Protein AF-A0A383E9S2-F1 (afdb_monomer)

InterPro domains:
  IPR004007 DhaL domain [PF02734] (7-67)
  IPR004007 DhaL domain [PS51480] (1-68)
  IPR036117 DhaL domain superfamily [G3DSA:1.25.40.340] (2-70)
  IPR036117 DhaL domain superfamily [SSF101473] (15-68)

Secondary structure (DSSP, 8-state):
--SSSSSTTHHHHHHHHHHHHHHHHHHHHHGGGPPP-STGGGGGGGGGTTS--HHHHHHHHHHHHHHHHHHT-

Nearest PDB structures (foldseek):
  7qho-assembly1_A  TM=4.620E-01  e=2.897E+00  Corynebacterium glutamicum ATCC 13032
  6epc-assembly1_V  TM=3.523E-01  e=9.846E+00  Rattus norvegicus

Organism: NCBI:txid408172

pLDDT: mean 86.12, std 15.55, range [43.56, 98.38]

Structure (mmCIF, N/CA/C/O backbone):
data_AF-A0A383E9S2-F1
#
_entry.id   AF-A0A383E9S2-F1
#
loop_
_atom_site.group_PDB
_atom_site.id
_atom_site.type_symbol
_atom_site.label_atom_id
_atom_site.label_alt_id
_atom_site.label_comp_id
_atom_site.label_asym_id
_atom_site.label_entity_id
_atom_site.label_seq_id
_atom_site.pdbx_PDB_ins_code
_atom_site.Cartn_x
_atom_site.Cartn_y
_atom_site.Cartn_z
_atom_site.occupancy
_atom_site.B_iso_or_equiv
_atom_site.auth_seq_id
_atom_site.auth_comp_id
_atom_site.auth_asym_id
_atom_site.auth_atom_id
_atom_site.pdbx_PDB_model_num
ATOM 1 N N . SER A 1 1 ? -25.109 14.062 36.458 1.00 45.44 1 SER A N 1
ATOM 2 C CA . SER A 1 1 ? -24.149 14.859 35.663 1.00 45.44 1 SER A CA 1
ATOM 3 C C . SER A 1 1 ? -22.810 14.141 35.406 1.00 45.44 1 SER A C 1
ATOM 5 O O . SER A 1 1 ? -21.770 14.777 35.349 1.00 45.44 1 SER A O 1
ATOM 7 N N . LYS A 1 2 ? -22.788 12.807 35.234 1.00 50.59 2 LYS A N 1
ATO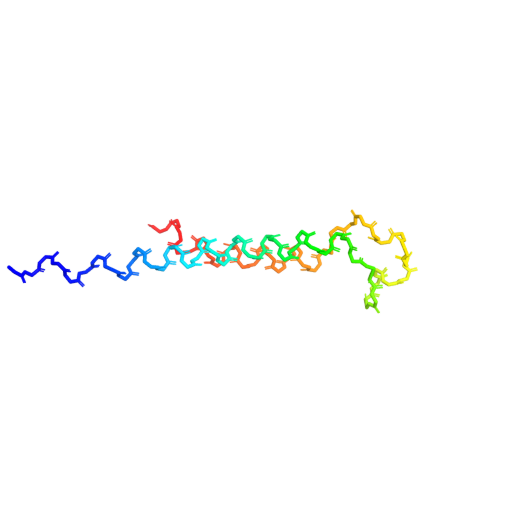M 8 C CA . LYS A 1 2 ? -21.542 12.044 34.985 1.00 50.59 2 LYS A CA 1
ATOM 9 C C . LYS A 1 2 ? -21.616 11.114 33.762 1.00 50.59 2 LYS A C 1
ATOM 11 O O . LYS A 1 2 ? -20.792 10.223 33.631 1.00 50.59 2 LYS A O 1
ATOM 16 N N . SER A 1 3 ? -22.579 11.326 32.860 1.00 43.56 3 SER A N 1
ATOM 17 C CA . SER A 1 3 ? -22.788 10.480 31.671 1.00 43.56 3 SER A CA 1
ATOM 18 C C . SER A 1 3 ? -22.317 11.101 30.348 1.00 43.56 3 SER A C 1
ATOM 20 O O . SER A 1 3 ? -22.497 10.486 29.307 1.00 43.56 3 SER A O 1
ATOM 22 N N . LEU A 1 4 ? -21.730 12.306 30.358 1.00 51.25 4 LEU A N 1
ATOM 23 C CA . LEU A 1 4 ? -21.429 13.064 29.129 1.00 51.25 4 LEU A CA 1
ATOM 24 C C . LEU A 1 4 ? -19.936 13.162 28.771 1.00 51.25 4 LEU A C 1
ATOM 26 O O . LEU A 1 4 ? -19.606 13.757 27.754 1.00 51.25 4 LEU A O 1
ATOM 30 N N . LEU A 1 5 ? -19.028 12.579 29.561 1.00 48.97 5 LEU A N 1
ATOM 31 C CA . LEU A 1 5 ? -17.578 12.754 29.370 1.00 48.97 5 LEU A CA 1
ATOM 32 C C . LEU A 1 5 ? -16.857 11.593 28.663 1.00 48.97 5 LEU A C 1
ATOM 34 O O . LEU A 1 5 ? -15.669 11.719 28.392 1.00 48.97 5 LEU A O 1
ATOM 38 N N . ASN A 1 6 ? -17.548 10.505 28.302 1.00 48.62 6 ASN A N 1
ATOM 39 C CA . ASN A 1 6 ? -16.881 9.299 27.784 1.00 48.62 6 ASN A CA 1
ATOM 40 C C . ASN A 1 6 ? -17.092 9.020 26.277 1.00 48.62 6 ASN A C 1
ATOM 42 O O . ASN A 1 6 ? -16.452 8.118 25.754 1.00 48.62 6 ASN A O 1
ATOM 46 N N . ASN A 1 7 ? -17.918 9.790 25.553 1.00 53.19 7 ASN A N 1
ATOM 47 C CA . ASN A 1 7 ? -18.339 9.441 24.178 1.00 53.19 7 ASN A CA 1
ATOM 48 C C . ASN A 1 7 ? -17.610 10.174 23.031 1.00 53.19 7 ASN A C 1
ATOM 50 O O . ASN A 1 7 ? -17.874 9.889 21.863 1.00 53.19 7 ASN A O 1
ATOM 54 N N . THR A 1 8 ? -16.704 11.112 23.316 1.00 55.12 8 THR A N 1
ATOM 55 C CA . THR A 1 8 ? -16.014 11.908 22.278 1.00 55.12 8 THR A CA 1
ATOM 56 C C . THR A 1 8 ? -14.690 11.306 21.799 1.00 55.12 8 THR A C 1
ATOM 58 O O . THR A 1 8 ? -14.234 11.645 20.710 1.00 55.12 8 THR A O 1
ATOM 61 N N . ASN A 1 9 ? -14.064 10.408 22.565 1.00 59.12 9 ASN A N 1
ATOM 62 C CA . ASN A 1 9 ? -12.752 9.849 22.209 1.00 59.1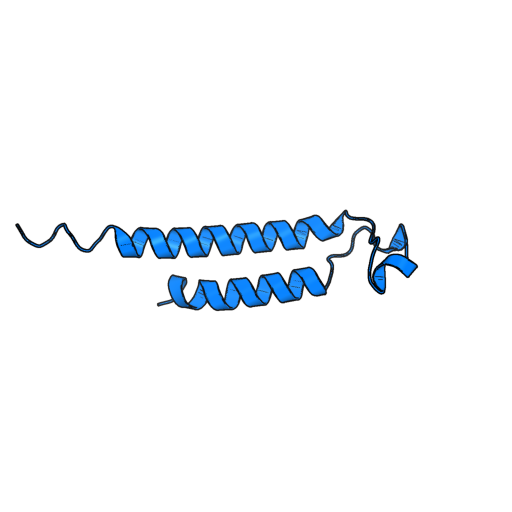2 9 ASN A CA 1
ATOM 63 C C . ASN A 1 9 ? -12.853 8.617 21.291 1.00 59.12 9 ASN A C 1
ATOM 65 O O . ASN A 1 9 ? -12.084 8.508 20.338 1.00 59.12 9 ASN A O 1
ATOM 69 N N . GLU A 1 10 ? -13.826 7.727 21.513 1.00 58.06 10 GLU A N 1
ATOM 70 C CA . GLU A 1 10 ? -14.013 6.522 20.681 1.00 58.06 10 GLU A CA 1
ATOM 71 C C . GLU A 1 10 ? -14.531 6.843 19.274 1.00 58.06 10 GLU A C 1
ATOM 73 O O . GLU A 1 10 ? -14.056 6.292 18.284 1.00 58.06 10 GLU A O 1
ATOM 78 N N . THR A 1 11 ? -15.444 7.810 19.148 1.00 62.78 11 THR A N 1
ATOM 79 C CA . THR A 1 11 ? -15.930 8.256 17.832 1.00 62.78 11 THR A CA 1
ATOM 80 C C . THR A 1 11 ? -14.842 8.924 16.990 1.00 62.78 11 THR A C 1
ATOM 82 O O . THR A 1 11 ? -14.942 8.917 15.763 1.00 62.78 11 THR A O 1
ATOM 85 N N . ASN A 1 12 ? -13.797 9.477 17.613 1.00 83.62 12 ASN A N 1
ATOM 86 C CA . ASN A 1 12 ? -12.663 10.059 16.900 1.00 83.62 12 ASN A CA 1
ATOM 87 C C . ASN A 1 12 ? -11.684 8.993 16.403 1.00 83.62 12 ASN A C 1
ATOM 89 O O . ASN A 1 12 ? -11.250 9.079 15.258 1.00 83.62 12 ASN A O 1
ATOM 93 N N . ILE A 1 13 ? -11.351 7.981 17.213 1.00 88.69 13 ILE A N 1
ATOM 94 C CA . ILE A 1 13 ? -10.331 7.001 16.811 1.00 88.69 13 ILE A CA 1
ATOM 95 C C . ILE A 1 13 ? -10.791 6.122 15.646 1.00 88.69 13 ILE A C 1
ATOM 97 O O . ILE A 1 13 ? -10.012 5.899 14.723 1.00 88.69 13 ILE A O 1
ATOM 101 N N .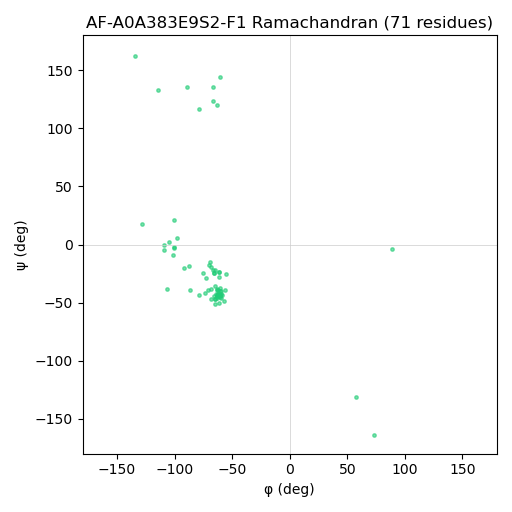 ASN A 1 14 ? -12.066 5.721 15.625 1.00 89.31 14 ASN A N 1
ATOM 102 C CA . ASN A 1 14 ? -12.619 4.930 14.523 1.00 89.31 14 ASN A CA 1
ATOM 103 C C . ASN A 1 14 ? -12.632 5.738 13.222 1.00 89.31 14 ASN A C 1
ATOM 105 O O . ASN A 1 14 ? -12.147 5.266 12.200 1.00 89.31 14 ASN A O 1
ATOM 109 N N . LYS A 1 15 ? -13.055 7.009 13.278 1.00 90.69 15 LYS A N 1
ATOM 110 C CA . LYS A 1 15 ? -13.013 7.913 12.115 1.00 90.69 15 LYS A CA 1
ATOM 111 C C . LYS A 1 15 ? -11.595 8.161 11.608 1.00 90.69 15 LYS A C 1
ATOM 113 O O . LYS A 1 15 ? -11.384 8.255 10.400 1.00 90.69 15 LYS A O 1
ATOM 118 N N . ILE A 1 16 ? -10.625 8.294 12.513 1.00 93.25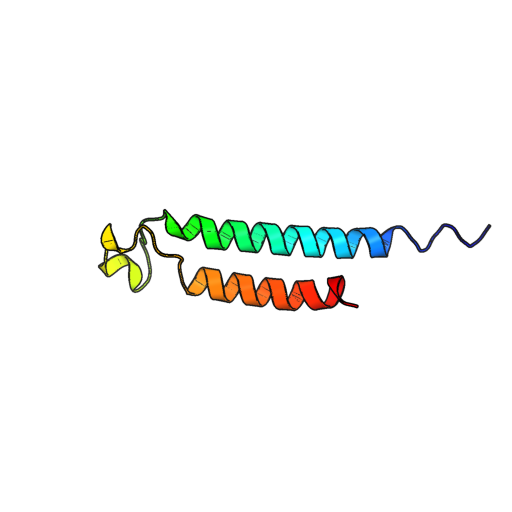 16 ILE A N 1
ATOM 119 C CA . ILE A 1 16 ? -9.213 8.447 12.147 1.00 93.25 16 ILE A CA 1
ATOM 120 C C . ILE A 1 16 ? -8.722 7.173 11.454 1.00 93.25 16 ILE A C 1
ATOM 122 O O . ILE A 1 16 ? -8.114 7.270 10.392 1.00 93.25 16 ILE A O 1
ATOM 126 N N . ALA A 1 17 ? -9.018 5.994 12.005 1.00 94.19 17 ALA A N 1
ATOM 127 C CA . ALA A 1 17 ? -8.650 4.713 11.407 1.00 94.19 17 ALA A CA 1
ATOM 128 C C . ALA A 1 17 ? -9.282 4.518 10.015 1.00 94.19 17 ALA A C 1
ATOM 130 O O . ALA A 1 17 ? -8.579 4.139 9.078 1.00 94.19 17 ALA A O 1
ATOM 131 N N . ASP A 1 18 ? -10.561 4.865 9.846 1.00 94.06 18 ASP A N 1
ATOM 132 C CA . ASP A 1 18 ? -11.245 4.852 8.546 1.00 94.06 18 ASP A CA 1
ATOM 133 C C . ASP A 1 18 ? -10.560 5.788 7.542 1.00 94.06 18 ASP A C 1
ATOM 135 O O . ASP A 1 18 ? -10.276 5.405 6.405 1.00 94.06 18 ASP A O 1
ATOM 139 N N . THR A 1 19 ? -10.236 7.010 7.976 1.00 95.44 19 THR A N 1
ATOM 140 C CA . THR A 1 19 ? -9.563 8.012 7.137 1.00 95.44 19 THR A CA 1
ATOM 141 C C . THR A 1 19 ? -8.176 7.532 6.711 1.00 95.44 19 THR A C 1
ATOM 143 O O . THR A 1 19 ? -7.816 7.640 5.541 1.00 95.44 19 THR A O 1
ATOM 146 N N . ILE A 1 20 ? -7.399 6.962 7.635 1.00 97.12 20 ILE A N 1
ATOM 147 C CA . ILE A 1 20 ? -6.071 6.409 7.343 1.00 97.12 20 ILE A CA 1
ATOM 148 C C . ILE A 1 20 ? -6.176 5.255 6.338 1.00 97.12 20 ILE A C 1
ATOM 150 O O . ILE A 1 20 ? -5.403 5.212 5.380 1.00 97.12 20 ILE A O 1
ATOM 154 N N . SER A 1 21 ? -7.137 4.345 6.524 1.00 96.12 21 SER A N 1
ATOM 155 C CA . SER A 1 21 ? -7.372 3.225 5.606 1.00 96.12 21 SER A CA 1
ATOM 156 C C . SER A 1 21 ? -7.723 3.711 4.193 1.00 96.12 21 SER A C 1
ATOM 158 O O . SER A 1 21 ? -7.158 3.232 3.203 1.00 96.12 21 SER A O 1
ATOM 160 N N . LEU A 1 22 ? -8.582 4.733 4.090 1.00 97.00 22 LEU A N 1
ATOM 161 C CA . LEU A 1 22 ? -8.944 5.364 2.821 1.00 97.00 22 LEU A CA 1
ATOM 162 C C . LEU A 1 22 ? -7.726 5.988 2.126 1.00 97.00 22 LEU A C 1
ATOM 164 O O . LEU A 1 22 ? -7.458 5.676 0.966 1.00 97.00 22 LEU A O 1
ATOM 168 N N . VAL A 1 23 ? -6.949 6.804 2.841 1.00 97.94 23 VAL A N 1
ATOM 169 C CA . VAL A 1 23 ? -5.755 7.466 2.289 1.00 97.94 23 VAL A CA 1
ATOM 170 C C . VAL A 1 23 ? -4.696 6.443 1.866 1.00 97.94 23 VAL A C 1
ATOM 172 O O . VAL A 1 23 ? -4.067 6.599 0.821 1.00 97.94 23 VAL A O 1
ATOM 175 N N . ALA A 1 24 ? -4.514 5.355 2.619 1.00 98.00 24 ALA A N 1
ATOM 176 C CA . ALA A 1 24 ? -3.602 4.278 2.238 1.00 98.00 24 ALA A CA 1
ATOM 177 C C . ALA A 1 24 ? -4.035 3.588 0.931 1.00 98.00 24 ALA A C 1
ATOM 179 O O . ALA A 1 24 ? -3.194 3.268 0.084 1.00 98.00 24 ALA A O 1
ATOM 180 N N . LYS A 1 25 ? -5.345 3.389 0.739 1.00 97.88 25 LYS A N 1
ATOM 181 C CA . LYS A 1 25 ? -5.915 2.852 -0.503 1.00 97.88 25 LYS A CA 1
ATOM 182 C C . LYS A 1 25 ? -5.697 3.795 -1.682 1.00 97.88 25 LYS A C 1
ATOM 184 O O . LYS A 1 25 ? -5.259 3.342 -2.737 1.00 97.88 25 LYS A O 1
ATOM 189 N N . GLU A 1 26 ? -5.961 5.085 -1.507 1.00 97.75 26 GLU A N 1
ATOM 190 C CA . GLU A 1 26 ? -5.720 6.101 -2.538 1.00 97.75 26 GLU A CA 1
ATOM 191 C C . GLU A 1 26 ? -4.236 6.193 -2.907 1.00 97.75 26 GLU A C 1
ATOM 193 O O . GLU A 1 26 ? -3.892 6.178 -4.089 1.00 97.75 26 GLU A O 1
ATOM 198 N N . GLY A 1 27 ? -3.350 6.184 -1.907 1.00 97.12 27 GLY A N 1
ATOM 199 C CA . GLY A 1 27 ? -1.902 6.163 -2.100 1.00 97.12 27 GLY A CA 1
ATOM 200 C C . GLY A 1 27 ? -1.453 4.969 -2.941 1.00 97.12 27 GLY A C 1
ATOM 201 O O . GLY A 1 27 ? -0.750 5.139 -3.935 1.00 97.12 27 GLY A O 1
ATOM 202 N N . MET A 1 28 ? -1.921 3.764 -2.613 1.00 97.56 28 MET A N 1
ATOM 203 C CA . MET A 1 28 ? -1.643 2.564 -3.404 1.00 97.56 28 MET A CA 1
ATOM 204 C C . MET A 1 28 ? -2.165 2.678 -4.844 1.00 97.56 28 MET A C 1
ATOM 206 O O . MET A 1 28 ? -1.419 2.389 -5.780 1.00 97.56 28 MET A O 1
ATOM 210 N N . LEU A 1 29 ? -3.399 3.151 -5.044 1.00 97.44 29 LEU A N 1
ATOM 211 C CA . LEU A 1 29 ? -3.988 3.307 -6.379 1.00 97.44 29 LEU A CA 1
ATOM 212 C C . LEU A 1 29 ? -3.248 4.344 -7.229 1.00 97.44 29 LEU A C 1
ATOM 214 O O . LEU A 1 29 ? -3.088 4.135 -8.431 1.00 97.44 29 LEU A O 1
ATOM 218 N N . SER A 1 30 ? -2.751 5.418 -6.611 1.00 95.94 30 SER A N 1
ATOM 219 C CA . SER A 1 30 ? -1.995 6.465 -7.307 1.00 95.94 30 SER A CA 1
ATOM 220 C C . SER A 1 30 ? -0.710 5.944 -7.955 1.00 95.94 30 SER A C 1
ATOM 222 O O . SER A 1 30 ? -0.261 6.505 -8.951 1.00 95.94 30 SER A O 1
ATOM 224 N N . THR A 1 31 ? -0.152 4.829 -7.462 1.00 95.06 31 THR A N 1
ATOM 225 C CA . THR A 1 31 ? 1.055 4.224 -8.048 1.00 95.06 31 THR A CA 1
ATOM 226 C C . THR A 1 31 ? 0.840 3.666 -9.446 1.00 95.06 31 THR A C 1
ATOM 228 O O . THR A 1 31 ? 1.800 3.569 -10.206 1.00 95.06 31 THR A O 1
ATOM 231 N N . ARG A 1 32 ? -0.412 3.363 -9.813 1.00 94.00 32 ARG A N 1
ATOM 232 C CA . ARG A 1 32 ? -0.759 2.786 -11.112 1.00 94.00 32 ARG A CA 1
ATOM 233 C C . ARG A 1 32 ? -0.282 3.644 -12.279 1.00 94.00 32 ARG A C 1
ATOM 235 O O . ARG A 1 32 ? 0.170 3.113 -13.288 1.00 94.00 32 ARG A O 1
ATOM 242 N N . ASP A 1 33 ? -0.383 4.960 -12.146 1.00 90.88 33 ASP A N 1
ATOM 243 C CA . ASP A 1 33 ? -0.141 5.888 -13.251 1.00 90.88 33 ASP A CA 1
ATOM 244 C C . ASP A 1 33 ? 1.281 6.492 -13.217 1.00 90.88 33 ASP A C 1
ATOM 246 O O . ASP A 1 33 ? 1.619 7.336 -14.050 1.00 90.88 33 ASP A O 1
ATOM 250 N N . ILE A 1 34 ? 2.137 6.023 -12.294 1.00 89.62 34 ILE A N 1
ATOM 251 C CA . ILE A 1 34 ? 3.521 6.478 -12.105 1.00 89.62 34 ILE A CA 1
ATOM 252 C C . ILE A 1 34 ? 4.483 5.666 -12.981 1.00 89.62 34 ILE A C 1
ATOM 254 O O . ILE A 1 34 ? 4.451 4.437 -13.011 1.00 89.62 34 ILE A O 1
ATOM 258 N N . ILE A 1 35 ? 5.417 6.355 -13.642 1.00 88.56 35 ILE A N 1
ATOM 259 C CA . ILE A 1 35 ? 6.574 5.705 -14.265 1.00 88.56 35 ILE A CA 1
ATOM 260 C C . ILE A 1 35 ? 7.590 5.395 -13.168 1.00 88.56 35 ILE A C 1
ATOM 262 O O . ILE A 1 35 ? 8.131 6.298 -12.524 1.00 88.56 35 ILE A O 1
ATOM 266 N N . ALA A 1 36 ? 7.858 4.111 -12.947 1.00 87.69 36 ALA A N 1
ATOM 267 C CA . ALA A 1 36 ? 8.793 3.677 -11.921 1.00 87.69 36 ALA A CA 1
ATOM 268 C C . ALA A 1 36 ? 10.214 4.192 -12.215 1.00 87.69 36 ALA A C 1
ATOM 270 O O . ALA A 1 36 ? 10.821 3.852 -13.227 1.00 87.69 36 ALA A O 1
ATOM 271 N N . THR A 1 37 ? 10.781 4.977 -11.298 1.00 89.62 37 THR A N 1
ATOM 272 C CA . THR A 1 37 ? 12.168 5.480 -11.392 1.00 89.62 37 THR A CA 1
ATOM 273 C C . THR A 1 37 ? 13.146 4.701 -10.509 1.00 89.62 37 THR A C 1
ATOM 275 O O . THR A 1 37 ? 14.360 4.890 -10.601 1.00 89.62 37 THR A O 1
ATOM 278 N N . LYS A 1 38 ? 12.634 3.817 -9.644 1.00 88.81 38 LYS A N 1
ATOM 279 C CA . LYS A 1 38 ? 13.394 3.020 -8.670 1.00 88.81 38 LYS A CA 1
ATOM 280 C C . LYS A 1 38 ? 12.930 1.558 -8.676 1.00 88.81 38 LYS A C 1
ATOM 282 O O . LYS A 1 38 ? 11.833 1.245 -9.131 1.00 88.81 38 LYS A O 1
ATOM 287 N N . GLY A 1 39 ? 13.766 0.672 -8.130 1.00 88.75 39 GLY A N 1
ATOM 288 C CA . GLY A 1 39 ? 13.460 -0.755 -7.976 1.00 88.75 39 GLY A CA 1
ATOM 289 C C . GLY A 1 39 ? 13.506 -1.544 -9.288 1.00 88.75 39 GLY A C 1
ATOM 290 O O . GLY A 1 39 ? 14.058 -1.088 -10.278 1.00 88.75 39 GLY A O 1
ATOM 291 N N . ARG A 1 40 ? 12.933 -2.754 -9.295 1.00 90.69 40 ARG A N 1
ATOM 292 C CA . ARG A 1 40 ? 12.916 -3.629 -10.487 1.00 90.69 40 ARG A CA 1
ATOM 293 C C . ARG A 1 40 ? 11.957 -3.135 -11.572 1.00 90.69 40 ARG A C 1
ATOM 295 O O . ARG A 1 40 ? 12.191 -3.379 -12.750 1.00 90.69 40 ARG A O 1
ATOM 302 N N . ALA A 1 41 ? 10.894 -2.433 -11.178 1.00 88.75 41 ALA A N 1
ATOM 303 C CA . ALA A 1 41 ? 9.908 -1.891 -12.107 1.00 88.75 41 ALA A CA 1
ATOM 304 C C . ALA A 1 41 ? 10.493 -0.795 -13.016 1.00 88.75 41 ALA A C 1
ATOM 306 O O . ALA A 1 41 ? 10.016 -0.625 -14.135 1.00 88.75 41 ALA A O 1
ATOM 307 N N . SER A 1 42 ? 11.567 -0.108 -12.604 1.00 89.44 42 SER A N 1
ATOM 308 C CA . SER A 1 42 ? 12.199 0.917 -13.445 1.00 89.44 42 SER A CA 1
ATOM 309 C C . SER A 1 42 ? 12.825 0.359 -14.725 1.00 89.44 42 SER A C 1
ATOM 311 O O . SER A 1 42 ? 12.935 1.079 -15.713 1.00 89.44 42 SER A O 1
ATOM 313 N N . PHE A 1 43 ? 13.158 -0.937 -14.766 1.00 90.12 43 PHE A N 1
ATOM 314 C CA . PHE A 1 43 ? 13.677 -1.599 -15.970 1.00 90.12 43 PHE A CA 1
ATOM 315 C C . PHE A 1 43 ? 12.630 -1.722 -17.088 1.00 90.12 43 PHE A C 1
ATOM 317 O O . PHE A 1 43 ? 12.970 -1.934 -18.253 1.00 90.12 43 PHE A O 1
ATOM 324 N N . LEU A 1 44 ? 11.344 -1.610 -16.747 1.00 87.00 44 LEU A N 1
ATOM 325 C CA . LEU A 1 44 ? 10.236 -1.717 -17.695 1.00 87.00 44 LEU A CA 1
ATOM 326 C C . LEU A 1 44 ? 9.894 -0.370 -18.355 1.00 87.00 44 LEU A C 1
ATOM 328 O O . LEU A 1 44 ? 9.289 -0.379 -19.431 1.00 87.00 44 LEU A O 1
ATOM 332 N N . GLY A 1 45 ? 10.322 0.757 -17.771 1.00 84.69 45 GLY A N 1
ATOM 333 C CA . GLY A 1 45 ? 10.034 2.105 -18.270 1.00 84.69 45 GLY A CA 1
ATOM 334 C C . GLY A 1 45 ? 8.528 2.362 -18.376 1.00 84.69 45 GLY A C 1
ATOM 335 O O . GLY A 1 45 ? 7.773 2.032 -17.463 1.00 84.69 45 GLY A O 1
ATOM 336 N N . GLU A 1 46 ? 8.075 2.874 -19.521 1.00 86.75 46 GLU A N 1
ATOM 337 C CA . GLU A 1 46 ? 6.649 3.111 -19.823 1.00 86.75 46 GLU A CA 1
ATOM 338 C C . GLU A 1 46 ? 5.769 1.859 -19.674 1.00 86.75 46 GLU A C 1
ATOM 340 O O . GLU A 1 46 ? 4.583 1.967 -19.379 1.00 86.75 46 GLU A O 1
ATOM 345 N N . ARG A 1 47 ? 6.335 0.650 -19.807 1.00 86.00 47 ARG A N 1
ATOM 346 C CA . ARG A 1 47 ? 5.576 -0.607 -19.659 1.00 86.00 47 ARG A CA 1
ATOM 347 C C . ARG A 1 47 ? 5.150 -0.891 -18.218 1.00 86.00 47 ARG A C 1
ATOM 349 O O . ARG A 1 47 ? 4.284 -1.733 -18.006 1.00 86.00 47 ARG A O 1
ATOM 356 N N . ALA A 1 48 ? 5.766 -0.235 -17.233 1.00 81.88 48 ALA A N 1
ATOM 357 C CA . ALA A 1 48 ? 5.349 -0.342 -15.837 1.00 81.88 48 ALA A CA 1
ATOM 358 C C . ALA A 1 48 ? 4.063 0.452 -15.557 1.00 81.88 48 ALA A C 1
ATOM 360 O O . ALA A 1 48 ? 3.319 0.105 -14.641 1.00 81.88 48 ALA A O 1
ATOM 361 N N . LYS A 1 49 ? 3.775 1.486 -16.356 1.00 85.69 49 LYS A N 1
ATOM 362 C CA . LYS A 1 49 ? 2.567 2.300 -16.220 1.00 85.69 49 LYS A CA 1
ATOM 363 C C . LYS A 1 49 ? 1.318 1.434 -16.406 1.00 85.69 49 LYS A C 1
ATOM 365 O O . LYS A 1 49 ? 1.305 0.495 -17.200 1.00 85.69 49 LYS A O 1
ATOM 370 N N . GLY A 1 50 ? 0.266 1.736 -15.657 1.00 89.94 50 GLY A N 1
ATOM 371 C CA . GLY A 1 50 ? -0.959 0.941 -15.603 1.00 89.94 50 GLY A CA 1
ATOM 372 C C . GLY A 1 50 ? -0.942 -0.172 -14.551 1.00 89.94 50 GLY A C 1
ATOM 373 O O . GLY A 1 50 ? -1.974 -0.813 -14.353 1.00 89.94 50 GLY A O 1
ATOM 374 N N . HIS A 1 5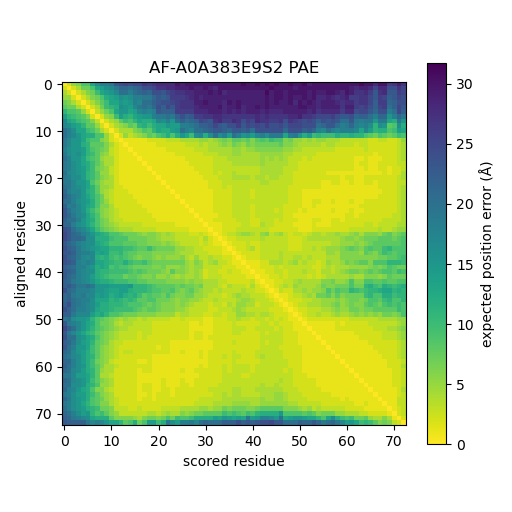1 ? 0.172 -0.379 -13.838 1.00 92.69 51 HIS A N 1
ATOM 375 C CA . HIS A 1 51 ? 0.300 -1.407 -12.803 1.00 92.69 51 HIS A CA 1
ATOM 376 C C . HIS A 1 51 ? 0.495 -0.789 -11.422 1.00 92.69 51 HIS A C 1
ATOM 378 O O . HIS A 1 51 ? 1.330 0.088 -11.229 1.00 92.69 51 HIS A O 1
ATOM 384 N N . ILE A 1 52 ? -0.261 -1.288 -10.447 1.00 95.19 52 ILE A N 1
ATOM 385 C CA . ILE A 1 52 ? -0.069 -0.941 -9.038 1.00 95.19 52 ILE A CA 1
ATOM 386 C C . ILE A 1 52 ? 1.280 -1.494 -8.573 1.00 95.19 52 ILE A C 1
ATOM 388 O O . ILE A 1 52 ? 1.600 -2.657 -8.832 1.00 95.19 52 ILE A O 1
ATOM 392 N N . ASP A 1 53 ? 2.039 -0.684 -7.837 1.00 94.44 53 ASP A N 1
ATOM 393 C CA . ASP A 1 53 ? 3.274 -1.143 -7.214 1.00 94.44 53 ASP A CA 1
ATOM 394 C C . ASP A 1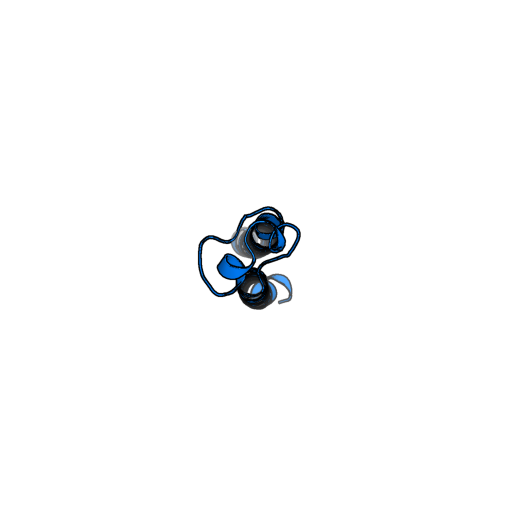 53 ? 2.976 -2.190 -6.117 1.00 94.44 53 ASP A C 1
ATOM 396 O O . ASP A 1 53 ? 2.233 -1.906 -5.166 1.00 94.44 53 ASP A O 1
ATOM 400 N N . PRO A 1 54 ? 3.553 -3.405 -6.190 1.00 94.50 54 PRO A N 1
ATOM 401 C CA . PRO A 1 54 ? 3.339 -4.433 -5.172 1.00 94.50 54 PRO A CA 1
ATOM 402 C C . PRO A 1 54 ? 3.830 -4.008 -3.778 1.00 94.50 54 PRO A C 1
ATOM 404 O O . PRO A 1 54 ? 3.267 -4.450 -2.770 1.00 94.50 54 PRO A O 1
ATOM 407 N N . GLY A 1 55 ? 4.841 -3.132 -3.702 1.00 95.00 55 GLY A N 1
ATOM 408 C CA . GLY A 1 55 ? 5.308 -2.546 -2.446 1.00 95.00 55 GLY A CA 1
ATOM 409 C C . GLY A 1 55 ? 4.236 -1.668 -1.804 1.00 95.00 55 GLY A C 1
ATOM 410 O O . GLY A 1 55 ? 3.861 -1.887 -0.652 1.00 95.00 55 GLY A O 1
ATOM 411 N N . ALA A 1 56 ? 3.668 -0.739 -2.573 1.00 96.06 56 ALA A N 1
ATOM 412 C CA . ALA A 1 56 ? 2.583 0.128 -2.125 1.00 96.06 56 ALA A CA 1
ATOM 413 C C . ALA A 1 56 ? 1.334 -0.656 -1.693 1.00 96.06 56 ALA A C 1
ATOM 415 O O . ALA A 1 56 ? 0.738 -0.342 -0.662 1.00 96.06 56 ALA A O 1
ATOM 416 N N . ARG A 1 57 ? 0.969 -1.727 -2.413 1.00 97.75 57 ARG A N 1
ATOM 417 C CA . ARG A 1 57 ? -0.117 -2.625 -1.985 1.00 97.75 57 ARG A CA 1
ATOM 418 C C . ARG A 1 57 ? 0.198 -3.344 -0.672 1.00 97.75 57 ARG A C 1
ATOM 420 O O . ARG A 1 57 ? -0.666 -3.417 0.200 1.00 97.75 57 ARG A O 1
ATOM 427 N N . SER A 1 58 ? 1.414 -3.844 -0.490 1.00 98.25 58 SER A N 1
ATOM 428 C CA . SER A 1 58 ? 1.794 -4.501 0.768 1.00 98.25 58 SER A CA 1
ATOM 429 C C . SER A 1 58 ? 1.710 -3.533 1.956 1.00 98.25 58 SER A C 1
ATOM 431 O O . SER A 1 58 ? 1.144 -3.879 2.992 1.00 98.25 58 SER A O 1
ATOM 433 N N . SER A 1 59 ? 2.178 -2.294 1.781 1.00 98.12 59 SER A N 1
ATOM 434 C CA . SER A 1 59 ? 2.064 -1.238 2.795 1.00 98.12 59 SER A CA 1
ATOM 435 C C . SER A 1 59 ? 0.610 -0.880 3.107 1.00 98.12 59 SER A C 1
ATOM 437 O O . SER A 1 59 ? 0.248 -0.772 4.276 1.00 98.12 59 SER A O 1
ATOM 439 N N . GLN A 1 60 ? -0.243 -0.749 2.086 1.00 98.38 60 GLN A N 1
ATOM 440 C CA . GLN A 1 60 ? -1.673 -0.491 2.273 1.00 98.38 60 GLN A CA 1
ATOM 441 C C . GLN A 1 60 ? -2.349 -1.598 3.092 1.00 98.38 60 GLN A C 1
ATOM 443 O O . GLN A 1 60 ? -3.096 -1.285 4.015 1.00 98.38 60 GLN A O 1
ATOM 448 N N . LEU A 1 61 ? -2.043 -2.871 2.814 1.00 98.06 61 LEU A N 1
ATOM 449 C CA . LEU A 1 61 ? -2.569 -3.999 3.588 1.00 98.06 61 LEU A CA 1
ATOM 450 C C . LEU A 1 61 ? -2.114 -3.962 5.052 1.00 98.06 61 LEU A C 1
ATOM 452 O O . LEU A 1 61 ? -2.910 -4.225 5.950 1.00 98.06 61 LEU A O 1
ATOM 456 N N . ALA A 1 62 ? -0.842 -3.643 5.302 1.00 98.19 62 ALA A N 1
ATOM 457 C CA . ALA A 1 62 ? -0.316 -3.540 6.660 1.00 98.19 62 ALA A CA 1
ATOM 458 C C . ALA A 1 62 ? -1.021 -2.427 7.455 1.00 98.19 62 ALA A C 1
ATOM 460 O O . ALA A 1 62 ? -1.413 -2.639 8.601 1.00 98.19 62 ALA A O 1
ATOM 461 N N . ILE A 1 63 ? -1.236 -1.265 6.829 1.00 97.75 63 ILE A N 1
ATOM 462 C CA . ILE A 1 63 ? -1.967 -0.144 7.434 1.00 97.75 63 ILE A CA 1
ATOM 463 C C . ILE A 1 63 ? -3.420 -0.536 7.726 1.00 97.75 63 ILE A C 1
ATOM 465 O O . ILE A 1 63 ? -3.909 -0.296 8.829 1.00 97.75 63 ILE A O 1
ATOM 469 N N . GLU A 1 64 ? -4.096 -1.172 6.768 1.00 96.88 64 GLU A N 1
ATOM 470 C CA . GLU A 1 64 ? -5.479 -1.640 6.910 1.00 96.88 64 GLU A CA 1
ATOM 471 C C . GLU A 1 64 ? -5.616 -2.646 8.062 1.00 96.88 64 GLU A C 1
ATOM 473 O O . GLU A 1 64 ? -6.518 -2.524 8.888 1.00 96.88 64 GLU A O 1
ATOM 478 N N . ALA A 1 65 ? -4.676 -3.587 8.192 1.00 96.88 65 ALA A N 1
ATOM 479 C CA . ALA A 1 65 ? -4.662 -4.552 9.288 1.00 96.88 65 ALA A CA 1
ATOM 480 C C . ALA A 1 65 ? -4.561 -3.882 10.669 1.00 96.88 65 ALA A C 1
ATOM 482 O O . ALA A 1 65 ? -5.243 -4.309 11.603 1.00 96.88 65 ALA A O 1
ATOM 483 N N . VAL A 1 66 ? -3.750 -2.824 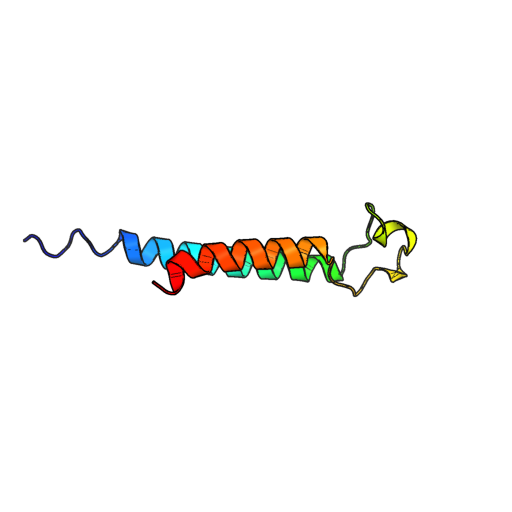10.795 1.00 96.19 66 VAL A N 1
ATOM 484 C CA . VAL A 1 66 ? -3.644 -2.028 12.028 1.00 96.19 66 VAL A CA 1
ATOM 485 C C . VAL A 1 66 ? -4.935 -1.249 12.282 1.00 96.19 66 VAL A C 1
ATOM 487 O O . VAL A 1 66 ? -5.459 -1.308 13.390 1.00 96.19 66 VAL A O 1
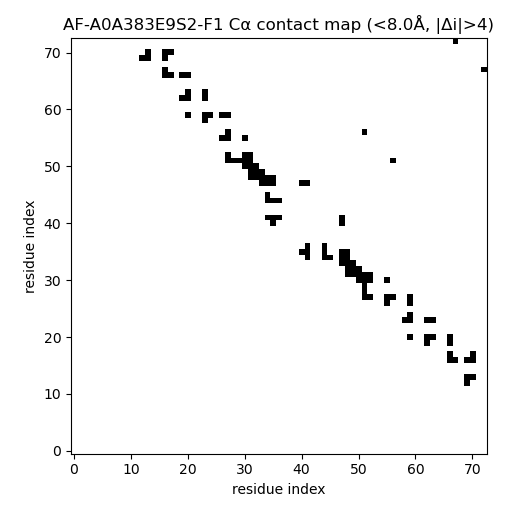ATOM 490 N N . CYS A 1 67 ? -5.485 -0.568 11.273 1.00 95.19 67 CYS A N 1
ATOM 491 C CA . CYS A 1 67 ? -6.723 0.212 11.405 1.00 95.19 67 CYS A CA 1
ATOM 492 C C . CYS A 1 67 ? -7.914 -0.666 11.814 1.00 95.19 67 CYS A C 1
ATOM 494 O O . CYS A 1 67 ? -8.708 -0.282 12.673 1.00 95.19 67 CYS A O 1
ATOM 496 N N . ASN A 1 68 ? -7.9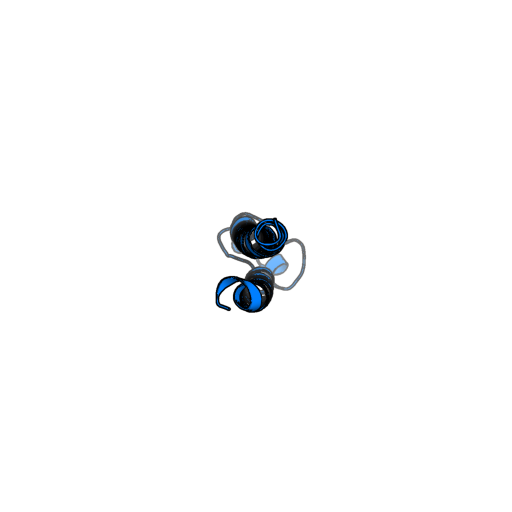82 -1.891 11.290 1.00 94.00 68 ASN A N 1
ATOM 497 C CA . ASN A 1 68 ? -9.014 -2.865 11.637 1.00 94.00 68 ASN A CA 1
ATOM 498 C C . ASN A 1 68 ? -9.012 -3.262 13.124 1.00 94.00 68 ASN A C 1
ATOM 500 O O . ASN A 1 68 ? -10.063 -3.649 13.628 1.00 94.00 68 ASN A O 1
ATOM 504 N N . GLN A 1 69 ? -7.889 -3.128 13.848 1.00 93.06 69 GLN A N 1
ATOM 505 C CA . GLN A 1 69 ? -7.841 -3.351 15.306 1.00 93.06 69 GLN A CA 1
ATOM 506 C C . GLN A 1 69 ? -8.598 -2.284 16.112 1.00 93.06 69 GLN A C 1
ATOM 508 O O . GLN A 1 69 ? -8.838 -2.470 17.306 1.00 93.06 69 GLN A O 1
ATOM 513 N N . PHE A 1 70 ? -8.931 -1.159 15.478 1.00 88.38 70 PHE A N 1
ATOM 514 C CA . PHE A 1 70 ? -9.676 -0.056 16.079 1.00 88.38 70 PHE A CA 1
ATOM 515 C C . PHE A 1 70 ? -11.116 -0.011 15.559 1.00 88.38 70 PHE A C 1
ATOM 517 O O . PHE A 1 70 ? -12.022 0.211 16.348 1.00 88.38 70 PHE A O 1
ATOM 524 N N . ILE A 1 71 ? -11.332 -0.301 14.271 1.00 85.81 71 ILE A N 1
ATOM 525 C CA . ILE A 1 71 ? -12.662 -0.258 13.637 1.00 85.81 71 ILE A CA 1
ATOM 526 C C . ILE A 1 71 ? -13.553 -1.438 14.059 1.00 85.81 71 ILE A C 1
ATOM 528 O O . ILE A 1 71 ? -14.737 -1.241 14.309 1.00 85.81 71 ILE A O 1
ATOM 532 N N . ASN A 1 72 ? -13.000 -2.656 14.142 1.00 77.88 72 ASN A N 1
ATOM 533 C CA . ASN A 1 72 ? -13.770 -3.890 14.381 1.00 77.88 72 ASN A CA 1
ATOM 534 C C . ASN A 1 72 ? -13.714 -4.380 15.841 1.00 77.88 72 ASN A C 1
ATOM 536 O O . ASN A 1 72 ? -13.894 -5.573 16.092 1.00 77.88 72 ASN A O 1
ATOM 540 N N . LYS A 1 73 ? -13.389 -3.490 16.783 1.00 58.19 73 LYS A N 1
ATOM 541 C CA . LYS A 1 73 ? -13.454 -3.774 18.222 1.00 58.19 73 LYS A CA 1
ATOM 542 C C . LYS A 1 73 ? -14.888 -3.695 18.728 1.00 58.19 73 LYS A C 1
ATOM 544 O O . LYS A 1 73 ? -15.218 -4.534 19.593 1.00 58.19 73 LYS A O 1
#

Solvent-accessible surface area (backbone atoms only — not comparable to full-atom values): 4157 Å² total; per-residue (Å²): 144,83,84,81,84,75,70,70,62,62,64,46,53,35,53,50,29,52,51,52,40,51,50,34,49,51,57,24,58,59,37,15,78,40,68,40,86,59,77,78,50,29,79,50,36,76,72,35,38,78,39,62,45,68,66,44,47,52,52,29,52,54,50,37,59,58,28,46,68,58,66,76,107

Mean predicted aligned error: 7.63 Å

Sequence (73 aa):
SKSLLNNTNETNINKIADTISLVAKEGMLSTRDIIATKGRASFLGERAKGHIDPGARSSQLAIEAVCNQFINK

Radius of gyration: 18.05 Å; Cα contacts (8 Å, |Δi|>4): 60; chains: 1; bounding box: 38×19×56 Å

Foldseek 3Di:
DPPPPPPPPLVVLLVVLVVQLVVLVVQQVVQQQDQDPDDPSVVCGVNSHRDGDPVSVVVSVVSNVVSCVSNVD